Protein AF-A0A9E5V5S7-F1 (afdb_monomer)

Secondary structure (DSSP, 8-state):
---------EEEEEE-SSEEEEEEEETTEEEEEEEETTS-EEEEEE-HHHHHHH-HHHHHHHGGGS--SS-----------

Foldseek 3Di:
DDPPPPPQPFPDWDDDPFWIKTWHQDPVGIFIWIAGPVGHTPDGRDDLVRCCVVPVVVSVVCVVVDDDPPPPPPVDDPPDD

Sequence (81 aa):
MLIQVNEPIGITRLQMRDKVVLIKNESDGIKYSIKSQDGEVLSGNINEAELASKYPDLYQTIRPALASPNGAADMGIWAGM

Solvent-accessible surface area (backbone atoms only — not comparable to full-atom values): 5162 Å² total; per-residue (Å²): 136,82,81,74,75,76,66,75,68,49,80,40,74,50,79,54,99,68,33,32,39,38,33,30,71,47,101,92,43,65,30,36,30,38,22,36,71,90,62,51,75,78,42,73,77,35,44,66,70,53,37,45,72,78,35,48,72,56,37,67,62,45,56,81,73,52,79,61,92,62,86,68,74,78,86,68,80,86,88,78,130

Mean predicted aligned error: 11.94 Å

Radius of gyration: 14.86 Å; Cα contacts (8 Å, |Δi|>4): 91; chains: 1; bounding box: 26×51×30 Å

Nearest PDB structures (foldseek):
  4or8-assembly1_A  TM=6.580E-01  e=1.483E+00  Marburg virus - Musoke, Kenya, 1980
  4u2x-assembly3_C  TM=5.518E-01  e=2.433E+00  Ebola virus - Mayinga, Zaire, 1976
  7zjz-assembly1_A  TM=7.251E-01  e=4.247E+00  Serratia proteamaculans
  8rfb-assembly1_A  TM=7.164E-01  e=9.497E+00  Homo sapiens

pLDDT: mean 71.16, std 17.27, range [36.19, 89.69]

Structure (mmCIF, N/CA/C/O backbone):
data_AF-A0A9E5V5S7-F1
#
_entry.id   AF-A0A9E5V5S7-F1
#
loop_
_atom_site.group_PDB
_atom_site.id
_atom_site.type_symbol
_atom_site.label_atom_id
_atom_site.label_alt_id
_atom_site.label_comp_id
_atom_site.label_asym_id
_atom_site.label_entity_id
_atom_site.label_seq_id
_atom_site.pdbx_PDB_ins_code
_atom_site.Cartn_x
_atom_site.Cartn_y
_atom_site.Cartn_z
_atom_site.occupancy
_atom_site.B_iso_or_equiv
_atom_site.auth_seq_id
_atom_site.auth_comp_id
_atom_site.auth_asym_id
_atom_site.auth_atom_id
_atom_site.pdbx_PDB_model_num
ATOM 1 N N . MET A 1 1 ? -15.316 22.366 -21.753 1.00 40.03 1 MET A N 1
ATOM 2 C CA . MET A 1 1 ? -13.905 22.039 -21.468 1.00 40.03 1 MET A CA 1
ATOM 3 C C . MET A 1 1 ? -13.917 21.005 -20.354 1.00 40.03 1 MET A C 1
ATOM 5 O O . MET A 1 1 ? -14.193 21.361 -19.218 1.00 40.03 1 MET A O 1
ATOM 9 N N . LEU A 1 2 ? -13.802 19.718 -20.690 1.00 37.41 2 LEU A N 1
ATOM 10 C CA . LEU A 1 2 ? -13.754 18.657 -19.683 1.00 37.41 2 LEU A CA 1
ATOM 11 C C . LEU A 1 2 ? -12.331 18.642 -19.132 1.00 37.41 2 LEU A C 1
ATOM 13 O O . LEU A 1 2 ? -11.385 18.403 -19.879 1.00 37.41 2 LEU A O 1
ATOM 17 N N . ILE A 1 3 ? -12.176 18.978 -17.855 1.00 43.19 3 ILE A N 1
ATOM 18 C CA . ILE A 1 3 ? -10.897 18.867 -17.164 1.00 43.19 3 ILE A CA 1
ATOM 19 C C . ILE A 1 3 ? -10.656 17.366 -17.018 1.00 43.19 3 ILE A C 1
ATOM 21 O O . ILE A 1 3 ? -11.249 16.726 -16.153 1.00 43.19 3 ILE A O 1
ATOM 25 N N . GLN A 1 4 ? -9.847 16.784 -17.907 1.00 46.59 4 GLN A N 1
ATOM 26 C CA . GLN A 1 4 ? -9.249 15.484 -17.639 1.00 46.59 4 GLN A CA 1
ATOM 27 C C . GLN A 1 4 ? -8.378 15.675 -16.403 1.00 46.59 4 GLN A C 1
ATOM 29 O O . GLN A 1 4 ? -7.267 16.199 -16.480 1.00 46.59 4 GLN A O 1
ATOM 34 N N . VAL A 1 5 ? -8.917 15.306 -15.242 1.00 46.16 5 VAL A N 1
ATOM 35 C CA . VAL A 1 5 ? -8.105 15.029 -14.066 1.00 46.16 5 VAL A CA 1
ATOM 36 C C . VAL A 1 5 ? -7.216 13.884 -14.512 1.00 46.16 5 VAL A C 1
ATOM 38 O O . VAL A 1 5 ? -7.676 12.755 -14.656 1.00 46.16 5 VAL A O 1
ATOM 41 N N . ASN A 1 6 ? -5.978 14.211 -14.868 1.00 45.75 6 ASN A N 1
ATOM 42 C CA . ASN A 1 6 ? -4.970 13.235 -15.224 1.00 45.75 6 ASN A CA 1
ATOM 43 C C . ASN A 1 6 ? -4.636 12.521 -13.915 1.00 45.75 6 ASN A C 1
ATOM 45 O O . ASN A 1 6 ? -3.722 12.920 -13.192 1.00 45.75 6 ASN A O 1
ATOM 49 N N . GLU A 1 7 ? -5.487 11.564 -13.536 1.00 49.72 7 GLU A N 1
ATOM 50 C CA . GLU A 1 7 ? -5.242 10.688 -12.408 1.00 49.72 7 GLU A CA 1
ATOM 51 C C . GLU A 1 7 ? -3.840 10.131 -12.645 1.00 49.72 7 GLU A C 1
ATOM 53 O O . GLU A 1 7 ? -3.602 9.562 -13.715 1.00 49.72 7 GLU A O 1
ATOM 58 N N . PRO A 1 8 ? -2.878 10.387 -11.737 1.00 50.16 8 PRO A N 1
ATOM 59 C CA . PRO A 1 8 ? -1.529 9.872 -11.902 1.00 50.16 8 PRO A CA 1
ATOM 60 C C . PRO A 1 8 ? -1.698 8.387 -12.145 1.00 50.16 8 PRO A C 1
ATOM 62 O O . PRO A 1 8 ? -2.340 7.745 -11.311 1.00 50.16 8 PRO A O 1
ATOM 65 N N . ILE A 1 9 ? -1.242 7.917 -13.313 1.00 51.75 9 ILE A N 1
ATOM 66 C CA . ILE A 1 9 ? -1.514 6.576 -13.827 1.00 51.75 9 ILE A CA 1
ATOM 67 C C . ILE A 1 9 ? -1.016 5.612 -12.759 1.00 51.75 9 ILE A C 1
ATOM 69 O O . ILE A 1 9 ? 0.173 5.315 -12.645 1.00 51.75 9 ILE A O 1
ATOM 73 N N . GLY A 1 10 ? -1.934 5.221 -11.883 1.00 53.97 10 GLY A N 1
ATOM 74 C CA . GLY A 1 10 ? -1.652 4.290 -10.825 1.00 53.97 10 GLY A CA 1
ATOM 75 C C . GLY A 1 10 ? -1.436 2.988 -11.548 1.00 53.97 10 GLY A C 1
ATOM 76 O O . GLY A 1 10 ? -2.362 2.496 -12.189 1.00 53.97 10 GLY A O 1
ATOM 77 N N . ILE A 1 11 ? -0.228 2.441 -11.463 1.00 64.88 11 ILE A N 1
ATOM 78 C CA . ILE A 1 11 ? 0.030 1.091 -11.965 1.00 64.88 11 ILE A CA 1
ATOM 79 C C . ILE A 1 11 ? -0.983 0.140 -11.321 1.00 64.88 11 ILE A C 1
ATOM 81 O O . ILE A 1 11 ? -1.441 -0.815 -11.939 1.00 64.88 11 ILE A O 1
ATOM 85 N N . THR A 1 12 ? -1.342 0.404 -10.059 1.00 69.62 12 THR A N 1
ATOM 86 C CA . THR A 1 12 ? -2.286 -0.408 -9.300 1.00 69.62 12 THR A CA 1
ATOM 87 C C . THR A 1 12 ? -2.917 0.380 -8.156 1.00 69.62 12 THR A C 1
ATOM 89 O O . THR A 1 12 ? -2.274 1.198 -7.495 1.00 69.62 12 THR A O 1
ATOM 92 N N . ARG A 1 13 ? -4.192 0.087 -7.888 1.00 79.62 13 ARG A N 1
ATOM 93 C CA . ARG A 1 13 ? -4.898 0.478 -6.667 1.00 79.62 13 ARG A CA 1
ATOM 94 C C . ARG A 1 13 ? -5.295 -0.787 -5.916 1.00 79.62 13 ARG A C 1
ATOM 96 O O . ARG A 1 13 ? -6.086 -1.574 -6.420 1.00 79.62 13 ARG A O 1
ATOM 103 N N . LEU A 1 14 ? -4.784 -0.945 -4.702 1.00 79.81 14 LEU A N 1
ATOM 104 C CA . LEU A 1 14 ? -5.146 -2.031 -3.804 1.00 79.81 14 LEU A CA 1
ATOM 105 C C . LEU A 1 14 ? -6.158 -1.514 -2.782 1.00 79.81 14 LEU A C 1
ATOM 107 O O . LEU A 1 14 ? -5.844 -0.655 -1.957 1.00 79.81 14 LEU A O 1
ATOM 111 N N . GLN A 1 15 ? -7.390 -2.006 -2.863 1.00 81.00 15 GLN A N 1
ATOM 112 C CA . GLN A 1 15 ? -8.436 -1.676 -1.903 1.00 81.00 15 GLN A CA 1
ATOM 113 C C . GLN A 1 15 ? -8.502 -2.770 -0.842 1.00 81.00 15 GLN A C 1
ATOM 115 O O . GLN A 1 15 ? -8.796 -3.923 -1.139 1.00 81.00 15 GLN A O 1
ATOM 120 N N . MET A 1 16 ? -8.198 -2.392 0.392 1.00 80.00 16 MET A N 1
ATOM 121 C CA . MET A 1 16 ? -8.316 -3.236 1.572 1.00 80.00 16 MET A CA 1
ATOM 122 C C . MET A 1 16 ? -9.557 -2.842 2.372 1.00 80.00 16 MET A C 1
ATOM 124 O O . MET A 1 16 ? -10.179 -1.814 2.106 1.00 80.00 16 MET A O 1
ATOM 128 N N . ARG A 1 17 ? -9.889 -3.653 3.381 1.00 79.56 17 ARG A N 1
ATOM 129 C CA . ARG A 1 17 ? -11.062 -3.456 4.243 1.00 79.56 17 ARG A CA 1
ATOM 130 C C . ARG A 1 17 ? -11.062 -2.115 4.988 1.00 79.56 17 ARG A C 1
ATOM 132 O O . ARG A 1 17 ? -12.125 -1.561 5.221 1.00 79.56 17 ARG A O 1
ATOM 139 N N . ASP A 1 18 ? -9.885 -1.605 5.336 1.00 78.88 18 ASP A N 1
ATOM 140 C CA . ASP A 1 18 ? -9.749 -0.395 6.159 1.00 78.88 18 ASP A CA 1
ATOM 141 C C . ASP A 1 18 ? -8.971 0.723 5.448 1.00 78.88 18 ASP A C 1
ATOM 143 O O . ASP A 1 18 ? -8.908 1.858 5.924 1.00 78.88 18 ASP A O 1
ATOM 147 N N . LYS A 1 19 ? -8.315 0.413 4.322 1.00 83.06 19 LYS A N 1
ATOM 148 C CA . LYS A 1 19 ? -7.361 1.312 3.659 1.00 83.06 19 LYS A CA 1
ATOM 149 C C . LYS A 1 19 ? -7.355 1.119 2.152 1.00 83.06 19 LYS A C 1
ATOM 151 O O . LYS A 1 19 ? -7.622 0.043 1.631 1.00 83.06 19 LYS A O 1
ATOM 156 N N . VAL A 1 20 ? -6.966 2.166 1.444 1.00 86.25 20 VAL A N 1
ATOM 157 C CA . VAL A 1 20 ? -6.726 2.148 0.005 1.00 86.25 20 VAL A CA 1
ATOM 158 C C . VAL A 1 20 ? -5.267 2.492 -0.235 1.00 86.25 20 VAL A C 1
ATOM 160 O O . VAL A 1 20 ? -4.809 3.557 0.171 1.00 86.25 20 VAL A O 1
ATOM 163 N N . VAL A 1 21 ? -4.541 1.624 -0.930 1.00 86.38 21 VAL A N 1
ATOM 164 C CA . VAL A 1 21 ? -3.161 1.885 -1.337 1.00 86.38 21 VAL A CA 1
ATOM 165 C C . VAL A 1 21 ? -3.116 2.135 -2.834 1.00 86.38 21 VAL A C 1
ATOM 167 O O . VAL A 1 21 ? -3.589 1.329 -3.628 1.00 86.38 21 VAL A O 1
ATOM 170 N N . LEU A 1 22 ? -2.555 3.270 -3.230 1.00 86.50 22 LEU A N 1
ATOM 171 C CA . LEU A 1 22 ? -2.242 3.579 -4.617 1.00 86.50 22 LEU A CA 1
ATOM 172 C C . LEU A 1 22 ? -0.750 3.391 -4.849 1.00 86.50 22 LEU A C 1
ATOM 174 O O . LEU A 1 22 ? 0.067 3.937 -4.110 1.00 86.50 22 LEU A O 1
ATOM 178 N N . ILE A 1 23 ? -0.431 2.653 -5.902 1.00 83.81 23 ILE A N 1
ATOM 179 C CA . ILE A 1 23 ? 0.919 2.372 -6.371 1.00 83.81 23 ILE A CA 1
ATOM 180 C C . ILE A 1 23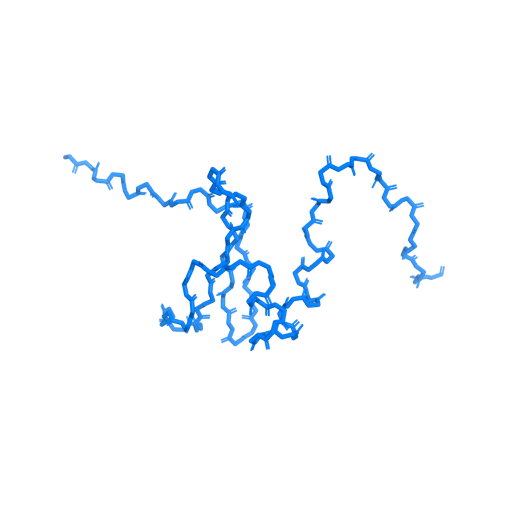 ? 1.094 3.117 -7.691 1.00 83.81 23 ILE A C 1
ATOM 182 O O . ILE A 1 23 ? 0.316 2.921 -8.628 1.00 83.81 23 ILE A O 1
ATOM 186 N N . LYS A 1 24 ? 2.093 3.992 -7.765 1.00 83.38 24 LYS A N 1
ATOM 187 C CA . LYS A 1 24 ? 2.366 4.847 -8.924 1.00 83.38 24 LYS A CA 1
ATOM 188 C C . LYS A 1 24 ? 3.759 4.569 -9.458 1.00 83.38 24 LYS A C 1
ATOM 190 O O . LYS A 1 24 ? 4.683 4.394 -8.666 1.00 83.38 24 LYS A O 1
ATOM 195 N N . ASN A 1 25 ? 3.899 4.560 -10.782 1.00 75.81 25 ASN A N 1
ATOM 196 C CA . ASN A 1 25 ? 5.212 4.635 -11.405 1.00 75.81 25 ASN A CA 1
ATOM 197 C C . ASN A 1 25 ? 5.546 6.107 -11.560 1.00 75.81 25 ASN A C 1
ATOM 199 O O . ASN A 1 25 ? 4.822 6.823 -12.247 1.00 75.81 25 ASN A O 1
ATOM 203 N N . GLU A 1 26 ? 6.617 6.547 -10.929 1.00 75.44 26 GLU A N 1
ATOM 204 C CA . GLU A 1 26 ? 7.188 7.865 -11.158 1.00 75.44 26 GLU A CA 1
ATOM 205 C C . GLU A 1 26 ? 8.574 7.678 -11.783 1.00 75.44 26 GLU A C 1
ATOM 207 O O . GLU A 1 26 ? 9.165 6.601 -11.707 1.00 75.44 26 GLU A O 1
ATOM 212 N N . SER A 1 27 ? 9.134 8.731 -12.376 1.00 74.81 27 SER A N 1
ATOM 213 C CA . SER A 1 27 ? 10.472 8.673 -12.992 1.00 74.81 27 SER A CA 1
ATOM 214 C C . SER A 1 27 ? 11.583 8.254 -12.012 1.00 74.81 27 SER A C 1
ATOM 216 O O . SER A 1 27 ? 12.634 7.788 -12.436 1.00 74.81 27 SER A O 1
ATOM 218 N N . ASP A 1 28 ? 11.338 8.415 -10.708 1.00 75.00 28 ASP A N 1
ATOM 219 C CA . ASP A 1 28 ? 12.219 8.063 -9.584 1.00 75.00 28 ASP A CA 1
ATOM 220 C C . ASP A 1 28 ? 11.944 6.647 -9.019 1.00 75.00 28 ASP A C 1
ATOM 222 O O . ASP A 1 28 ? 12.501 6.246 -8.000 1.00 75.00 28 ASP A O 1
ATOM 226 N N . GLY A 1 29 ? 11.051 5.883 -9.657 1.00 74.94 29 GLY A N 1
ATOM 227 C CA . GLY A 1 29 ? 10.644 4.540 -9.250 1.00 74.94 29 GLY A CA 1
ATOM 228 C C . GLY A 1 29 ? 9.230 4.473 -8.668 1.00 74.94 29 GLY A C 1
ATOM 229 O O . GLY A 1 29 ? 8.417 5.389 -8.803 1.00 74.94 29 GLY A O 1
ATOM 230 N N . ILE A 1 30 ? 8.919 3.348 -8.021 1.00 81.94 30 ILE A N 1
ATOM 231 C CA . ILE A 1 30 ? 7.580 3.085 -7.487 1.00 81.94 30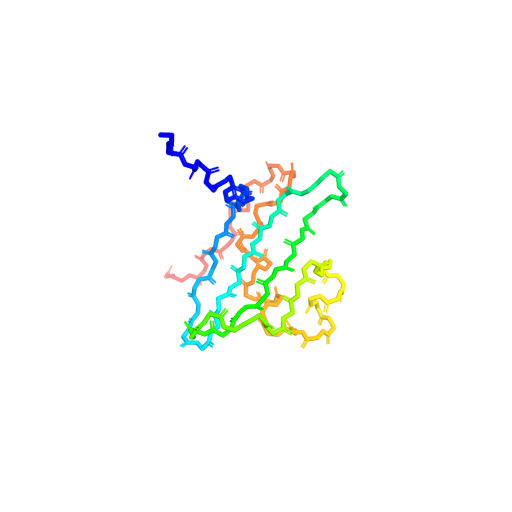 ILE A CA 1
ATOM 232 C C . ILE A 1 30 ? 7.328 3.943 -6.242 1.00 81.94 30 ILE A C 1
ATOM 234 O O . ILE A 1 30 ? 8.103 3.926 -5.281 1.00 81.94 30 ILE A O 1
ATOM 238 N N . LYS A 1 31 ? 6.208 4.668 -6.244 1.00 87.38 31 LYS A N 1
ATOM 239 C CA . LYS A 1 31 ? 5.729 5.464 -5.110 1.00 87.38 31 LYS A CA 1
ATOM 240 C C . LYS A 1 31 ? 4.397 4.939 -4.601 1.00 87.38 31 LYS A C 1
ATOM 242 O O . LYS A 1 31 ? 3.545 4.492 -5.371 1.00 87.38 31 LYS A O 1
ATOM 247 N N . TYR A 1 32 ? 4.198 5.068 -3.296 1.00 86.94 32 TYR A N 1
ATOM 248 C CA . TYR A 1 32 ? 3.013 4.591 -2.600 1.00 86.94 32 TYR A CA 1
ATOM 249 C C . TYR A 1 32 ? 2.249 5.749 -1.954 1.00 86.94 32 TYR A C 1
ATOM 251 O O . TYR A 1 32 ? 2.822 6.682 -1.383 1.00 86.94 32 TYR A O 1
ATOM 259 N N . SER A 1 33 ? 0.925 5.676 -2.023 1.00 88.44 33 SER A N 1
ATOM 260 C CA . SER A 1 33 ? 0.009 6.560 -1.307 1.00 88.44 33 SER A CA 1
ATOM 261 C C . SER A 1 33 ? -1.018 5.725 -0.559 1.00 88.44 33 SER A C 1
ATOM 263 O O . SER A 1 33 ? -1.768 4.978 -1.176 1.00 88.44 33 SER A O 1
ATOM 265 N N . ILE A 1 34 ? -1.081 5.885 0.757 1.00 88.56 34 ILE A N 1
ATOM 266 C CA . ILE A 1 34 ? -2.030 5.210 1.635 1.00 88.56 34 ILE A CA 1
ATOM 267 C C . ILE A 1 34 ? -3.134 6.193 1.995 1.00 88.56 34 ILE A C 1
ATOM 269 O O . ILE A 1 34 ? -2.878 7.295 2.485 1.00 88.56 34 ILE A O 1
ATOM 273 N N . LYS A 1 35 ? -4.369 5.770 1.765 1.00 89.69 35 LYS A N 1
ATOM 274 C CA . LYS A 1 35 ? -5.580 6.488 2.133 1.00 89.69 35 LYS A CA 1
ATOM 275 C C . LYS A 1 35 ? -6.438 5.636 3.064 1.00 89.69 35 LYS A C 1
ATOM 277 O O . LYS A 1 35 ? -6.388 4.408 3.003 1.00 89.69 35 LYS A O 1
ATOM 282 N N . SER A 1 36 ? -7.228 6.283 3.906 1.00 86.00 36 SER A N 1
ATOM 283 C CA . SER A 1 36 ? -8.364 5.660 4.581 1.00 86.00 36 SER A CA 1
ATOM 284 C C . SER A 1 36 ? -9.447 5.295 3.559 1.00 86.00 36 SER A C 1
ATOM 286 O O . SER A 1 36 ? -9.453 5.814 2.437 1.00 86.00 36 SER A O 1
ATOM 288 N 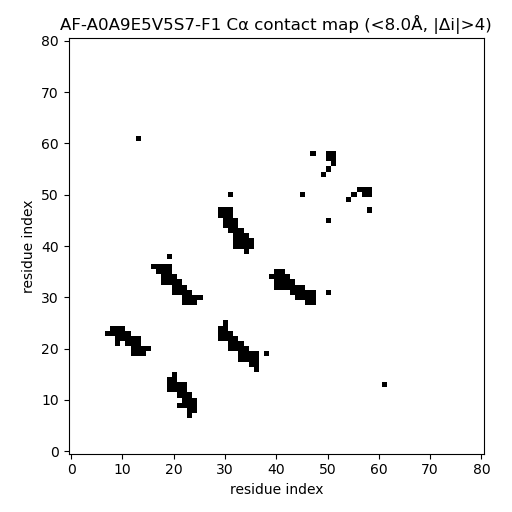N . GLN A 1 37 ? -10.374 4.416 3.936 1.00 80.75 37 GLN A N 1
ATOM 289 C CA . GLN A 1 37 ? -11.528 4.082 3.101 1.00 80.75 37 GLN A CA 1
ATOM 290 C C . GLN A 1 37 ? -12.400 5.314 2.790 1.00 80.75 37 GLN A C 1
ATOM 292 O O . GLN A 1 37 ? -12.889 5.436 1.670 1.00 80.75 37 GLN A O 1
ATOM 297 N N . ASP A 1 38 ? -12.495 6.263 3.725 1.00 79.81 38 ASP A N 1
ATOM 298 C CA . ASP A 1 38 ? -13.170 7.561 3.553 1.00 79.81 38 ASP A CA 1
ATOM 299 C C . ASP A 1 38 ? -12.424 8.538 2.623 1.00 79.81 38 ASP A C 1
ATOM 301 O O . ASP A 1 38 ? -12.900 9.633 2.338 1.00 79.81 38 ASP A O 1
ATOM 305 N N . GLY A 1 39 ? -11.247 8.154 2.120 1.00 77.06 39 GLY A N 1
ATOM 306 C CA . GLY A 1 39 ? -10.464 8.949 1.172 1.00 77.06 39 GLY A CA 1
ATOM 307 C C . GLY A 1 39 ? -9.439 9.889 1.809 1.00 77.06 39 GLY A C 1
ATOM 308 O O . GLY A 1 39 ? -8.672 10.518 1.077 1.00 77.06 39 GLY A O 1
ATOM 309 N N . GLU A 1 40 ? -9.364 9.941 3.141 1.00 85.44 40 GLU A N 1
ATOM 310 C CA . GLU A 1 40 ? -8.339 10.698 3.865 1.00 85.44 40 GLU A CA 1
ATOM 311 C C . GLU A 1 40 ? -6.935 10.172 3.539 1.00 85.44 40 GLU A C 1
ATOM 313 O O . GLU A 1 40 ? -6.687 8.969 3.597 1.00 85.44 40 GLU A O 1
ATOM 318 N N . VAL A 1 41 ? -5.996 11.053 3.187 1.00 86.06 41 VAL A N 1
ATOM 319 C CA . VAL A 1 41 ? -4.617 10.658 2.870 1.00 86.06 41 VAL A CA 1
ATOM 320 C C . VAL A 1 41 ? -3.827 10.491 4.165 1.00 86.06 41 VAL A C 1
ATOM 322 O O . VAL A 1 41 ? -3.422 11.472 4.774 1.00 86.06 41 VAL A O 1
ATOM 325 N N . LEU A 1 42 ? -3.556 9.242 4.545 1.00 86.56 42 LEU A N 1
ATOM 326 C CA . LEU A 1 42 ? -2.746 8.916 5.723 1.00 86.56 42 LEU A CA 1
ATOM 327 C C . LEU A 1 42 ? -1.251 9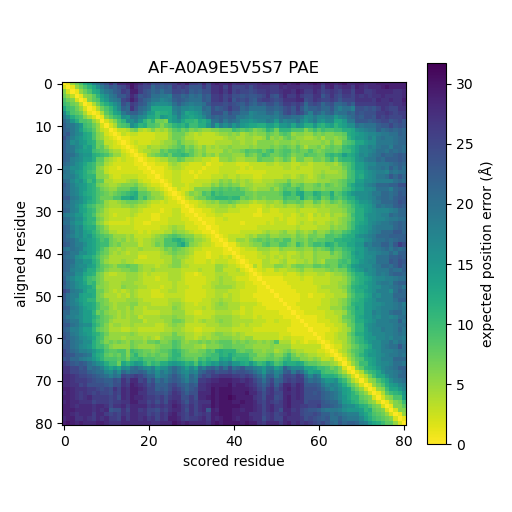.099 5.442 1.00 86.56 42 LEU A C 1
ATOM 329 O O . LEU A 1 42 ? -0.477 9.502 6.306 1.00 86.56 42 LEU A O 1
ATOM 333 N N . SER A 1 43 ? -0.809 8.768 4.228 1.00 86.00 43 SER A N 1
ATOM 334 C CA . SER A 1 43 ? 0.579 8.956 3.797 1.00 86.00 43 SER A C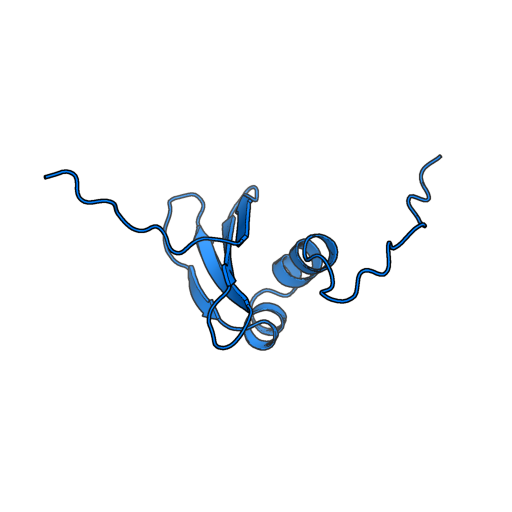A 1
ATOM 335 C C . SER A 1 43 ? 0.657 9.067 2.281 1.00 86.00 43 SER A C 1
ATOM 337 O O . SER A 1 43 ? 0.032 8.292 1.559 1.00 86.00 43 SER A O 1
ATOM 339 N N . GLY A 1 44 ? 1.426 10.030 1.780 1.00 86.19 44 GLY A N 1
ATOM 340 C CA . GLY A 1 44 ? 1.537 10.315 0.352 1.00 86.19 44 GLY A CA 1
ATOM 341 C C . GLY A 1 44 ? 2.977 10.277 -0.141 1.00 86.19 44 GLY A C 1
ATOM 342 O O . GLY A 1 44 ? 3.869 10.759 0.546 1.00 86.19 44 GLY A O 1
ATOM 343 N N . ASN A 1 45 ? 3.171 9.750 -1.353 1.00 84.38 45 ASN A N 1
ATOM 344 C CA . ASN A 1 45 ? 4.438 9.771 -2.084 1.00 84.38 45 ASN A CA 1
ATOM 345 C C . ASN A 1 45 ? 5.620 9.138 -1.326 1.00 84.38 45 ASN A C 1
ATOM 347 O O . ASN A 1 45 ? 6.751 9.616 -1.402 1.00 84.38 45 ASN A O 1
ATOM 351 N N . ILE A 1 46 ? 5.351 8.071 -0.572 1.00 88.75 46 ILE A N 1
ATOM 352 C CA . ILE A 1 46 ? 6.391 7.346 0.158 1.00 88.75 46 ILE A CA 1
ATOM 353 C C . ILE A 1 46 ? 7.052 6.309 -0.753 1.00 88.75 46 ILE A C 1
ATOM 355 O O . ILE A 1 46 ? 6.428 5.804 -1.688 1.00 88.75 46 ILE A O 1
ATOM 359 N N . ASN A 1 47 ? 8.319 6.001 -0.492 1.00 87.62 47 ASN A N 1
ATOM 360 C CA . ASN A 1 47 ? 9.041 4.936 -1.187 1.00 87.62 47 ASN A CA 1
ATOM 361 C C . ASN A 1 47 ? 8.819 3.578 -0.493 1.00 87.62 47 ASN A C 1
ATOM 363 O O . ASN A 1 47 ? 8.145 3.489 0.534 1.00 87.62 47 ASN A O 1
ATOM 367 N N . GLU A 1 48 ? 9.387 2.516 -1.057 1.00 83.75 48 GLU A N 1
ATOM 368 C CA . GLU A 1 48 ? 9.248 1.161 -0.517 1.00 83.75 48 GLU A CA 1
ATOM 369 C C . GLU A 1 48 ? 9.826 1.005 0.899 1.00 83.75 48 GLU A C 1
ATOM 371 O O . GLU A 1 48 ? 9.196 0.378 1.747 1.00 83.75 48 GLU A O 1
ATOM 376 N N . ALA A 1 49 ? 10.976 1.618 1.191 1.00 86.62 49 ALA A N 1
ATOM 377 C CA . ALA A 1 49 ? 11.600 1.549 2.515 1.00 86.62 49 ALA A CA 1
ATOM 378 C C . ALA A 1 49 ? 10.737 2.227 3.597 1.00 86.62 49 ALA A C 1
ATOM 380 O O . ALA A 1 49 ? 10.573 1.708 4.704 1.00 86.62 49 ALA A O 1
ATOM 381 N N . GLU A 1 50 ? 10.133 3.365 3.255 1.00 88.94 50 GLU A N 1
ATOM 382 C CA . GLU A 1 50 ? 9.188 4.090 4.102 1.00 88.94 50 GLU A CA 1
ATOM 383 C C . GLU A 1 50 ? 7.885 3.302 4.287 1.00 88.94 50 GLU A C 1
ATOM 385 O O . GLU A 1 50 ? 7.342 3.268 5.392 1.00 88.94 50 GLU A O 1
ATOM 390 N N . LEU A 1 51 ? 7.394 2.637 3.233 1.00 87.56 51 LEU A N 1
ATOM 391 C CA . LEU A 1 51 ? 6.235 1.747 3.312 1.00 87.56 51 LEU A CA 1
ATOM 392 C C . LEU A 1 51 ? 6.520 0.565 4.248 1.00 87.56 51 LEU A C 1
ATOM 394 O O . LEU A 1 51 ? 5.712 0.296 5.130 1.00 87.56 51 LEU A O 1
ATOM 398 N N . ALA A 1 52 ? 7.673 -0.091 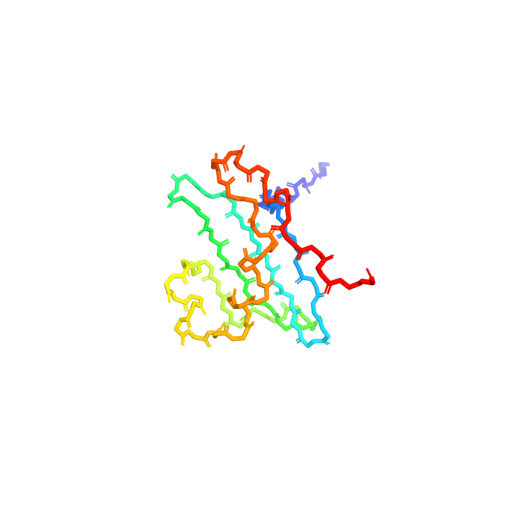4.109 1.00 86.50 52 ALA A N 1
ATOM 399 C CA . ALA A 1 52 ? 8.079 -1.209 4.959 1.00 86.50 52 ALA A CA 1
ATOM 400 C C . ALA A 1 52 ? 8.272 -0.798 6.428 1.00 86.50 52 ALA A C 1
ATOM 402 O O . ALA A 1 52 ? 7.960 -1.577 7.325 1.00 86.50 52 ALA A O 1
ATOM 403 N N . SER A 1 53 ? 8.743 0.428 6.678 1.00 88.25 53 SER A N 1
ATOM 404 C CA . SER A 1 53 ? 8.967 0.933 8.039 1.00 88.25 53 SER A CA 1
ATOM 405 C C . SER A 1 53 ? 7.680 1.396 8.726 1.00 88.25 53 SER A C 1
ATOM 407 O O . SER A 1 53 ? 7.484 1.124 9.907 1.00 88.25 53 SER A O 1
ATOM 409 N N . LYS A 1 54 ? 6.798 2.109 8.011 1.00 87.06 54 LYS A N 1
ATOM 410 C CA . LYS A 1 54 ? 5.575 2.702 8.590 1.00 87.06 54 LYS A CA 1
ATOM 411 C C . LYS A 1 54 ? 4.362 1.782 8.516 1.00 87.06 54 LYS A C 1
ATOM 413 O O . LYS A 1 54 ? 3.462 1.892 9.342 1.00 87.06 54 LYS A O 1
ATOM 418 N N . TYR A 1 55 ? 4.328 0.902 7.519 1.00 87.81 55 TYR A N 1
ATOM 419 C CA . TYR A 1 55 ? 3.203 0.020 7.231 1.00 87.81 55 TYR A CA 1
ATOM 420 C C . TYR A 1 55 ? 3.689 -1.391 6.845 1.00 87.81 55 TYR A C 1
ATOM 42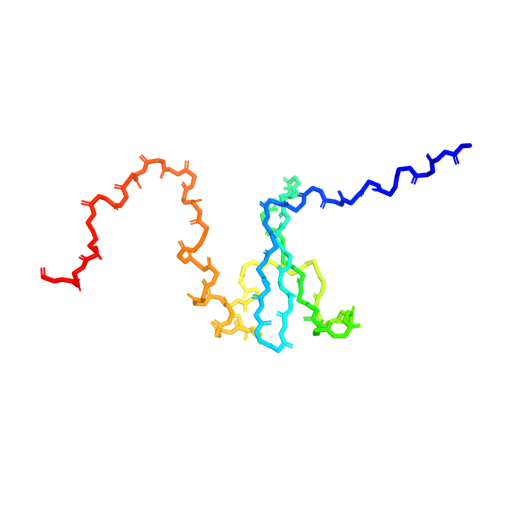2 O O . TYR A 1 55 ? 3.442 -1.836 5.717 1.00 87.81 55 TYR A O 1
ATOM 430 N N . PRO A 1 56 ? 4.364 -2.115 7.758 1.00 85.44 56 PRO A N 1
ATOM 431 C CA . PRO A 1 56 ? 4.921 -3.438 7.469 1.00 85.44 56 PRO A CA 1
ATOM 432 C C . PRO A 1 56 ? 3.859 -4.437 6.978 1.00 85.44 56 PRO A C 1
ATOM 434 O O . PRO A 1 56 ? 4.120 -5.182 6.034 1.00 85.44 56 PRO A O 1
ATOM 437 N N . ASP A 1 57 ? 2.639 -4.393 7.524 1.00 83.25 57 ASP A N 1
ATOM 438 C CA . ASP A 1 57 ? 1.506 -5.219 7.079 1.00 83.25 57 ASP A CA 1
ATOM 439 C C . ASP A 1 57 ? 1.101 -4.945 5.620 1.00 83.25 57 ASP A C 1
ATOM 441 O O . ASP A 1 57 ? 0.842 -5.864 4.834 1.00 83.25 57 ASP A O 1
ATOM 445 N N . LEU A 1 58 ? 1.077 -3.665 5.223 1.00 82.81 58 LEU A N 1
ATOM 446 C CA . LEU A 1 58 ? 0.768 -3.278 3.844 1.00 82.81 58 LEU A CA 1
ATOM 447 C C . LEU A 1 58 ? 1.886 -3.720 2.908 1.00 82.81 58 LEU A C 1
ATOM 449 O O . LEU A 1 58 ? 1.607 -4.256 1.839 1.00 82.81 58 LEU A O 1
ATOM 453 N N . TYR A 1 59 ? 3.140 -3.537 3.319 1.00 84.75 59 TYR A N 1
ATOM 454 C CA . TYR A 1 59 ? 4.297 -3.968 2.549 1.00 84.75 59 TYR A CA 1
ATOM 455 C C . TYR A 1 59 ? 4.268 -5.479 2.279 1.00 84.75 59 TYR A C 1
ATOM 457 O O . TYR A 1 59 ? 4.413 -5.890 1.130 1.00 84.75 59 TYR A O 1
ATOM 465 N N . GLN A 1 60 ? 3.983 -6.306 3.291 1.00 82.81 60 GLN A N 1
ATOM 466 C CA . GLN A 1 60 ? 3.854 -7.758 3.116 1.00 82.81 60 GLN A CA 1
ATOM 467 C C . GLN A 1 60 ? 2.720 -8.155 2.165 1.00 82.81 60 GLN A C 1
ATOM 469 O O . GLN A 1 60 ? 2.861 -9.128 1.427 1.00 82.81 60 GLN A O 1
ATOM 474 N N . THR A 1 61 ? 1.625 -7.394 2.145 1.00 80.19 61 THR A N 1
ATOM 475 C CA . THR A 1 61 ? 0.477 -7.658 1.264 1.00 80.19 61 THR A CA 1
ATOM 476 C C . THR A 1 61 ? 0.730 -7.202 -0.176 1.00 80.19 61 THR A C 1
ATOM 478 O O . THR A 1 61 ? 0.300 -7.852 -1.125 1.00 80.19 61 THR A O 1
ATOM 481 N N . ILE A 1 62 ? 1.427 -6.078 -0.355 1.00 78.44 62 ILE A N 1
ATOM 482 C CA . ILE A 1 62 ? 1.680 -5.474 -1.669 1.00 78.44 62 ILE A CA 1
ATOM 483 C C . ILE A 1 62 ? 2.829 -6.172 -2.392 1.00 78.44 62 ILE A C 1
ATOM 485 O O . ILE A 1 62 ? 2.756 -6.359 -3.601 1.00 78.44 62 ILE A O 1
ATOM 489 N N . ARG A 1 63 ? 3.870 -6.590 -1.667 1.00 76.62 63 ARG A N 1
ATOM 490 C CA . ARG A 1 63 ? 5.057 -7.245 -2.229 1.00 76.62 63 ARG A CA 1
ATOM 491 C C . ARG A 1 63 ? 4.748 -8.405 -3.193 1.00 76.62 63 ARG A C 1
ATOM 493 O O . ARG A 1 63 ? 5.329 -8.396 -4.271 1.00 76.62 63 ARG A O 1
ATOM 500 N N . PRO A 1 64 ? 3.853 -9.366 -2.886 1.00 72.00 64 PRO A N 1
ATOM 501 C CA . PRO A 1 64 ? 3.499 -10.424 -3.836 1.00 72.00 64 PRO A CA 1
ATOM 502 C C . PRO A 1 64 ? 2.650 -9.932 -5.020 1.00 72.00 64 PRO A C 1
ATOM 504 O O . PRO A 1 64 ? 2.616 -10.589 -6.054 1.00 72.00 64 PRO A O 1
ATOM 507 N N . ALA A 1 65 ? 1.965 -8.790 -4.891 1.00 67.44 65 ALA A N 1
ATOM 508 C CA . ALA A 1 65 ? 1.184 -8.184 -5.971 1.00 67.44 65 ALA A CA 1
ATOM 509 C C . ALA A 1 65 ? 2.042 -7.344 -6.938 1.00 67.44 65 ALA A C 1
ATOM 511 O O . ALA A 1 65 ? 1.589 -7.008 -8.032 1.00 67.44 65 ALA A O 1
ATOM 512 N N . LEU A 1 66 ? 3.273 -6.994 -6.552 1.00 67.19 66 LEU A N 1
ATOM 513 C CA . LEU A 1 66 ? 4.225 -6.321 -7.427 1.00 67.19 66 LEU A CA 1
ATOM 514 C C . LEU A 1 66 ? 4.878 -7.353 -8.347 1.00 67.19 66 LEU A C 1
ATOM 516 O O . LEU A 1 66 ? 5.655 -8.200 -7.908 1.00 67.19 66 LEU A O 1
ATOM 520 N N . ALA A 1 67 ? 4.590 -7.262 -9.645 1.00 61.78 67 ALA A N 1
ATOM 521 C CA . ALA A 1 67 ? 5.333 -8.018 -10.641 1.00 61.78 67 ALA A CA 1
ATOM 522 C C . ALA A 1 67 ? 6.808 -7.589 -10.591 1.00 61.78 67 ALA A C 1
ATOM 524 O O . ALA A 1 67 ? 7.129 -6.412 -10.774 1.00 61.78 67 ALA A O 1
ATOM 525 N N . SER A 1 68 ? 7.707 -8.539 -10.329 1.00 54.38 68 SER A N 1
ATOM 526 C CA . SER A 1 68 ? 9.145 -8.279 -10.404 1.00 54.38 68 SER A CA 1
ATOM 527 C C . SER A 1 68 ? 9.499 -7.845 -11.836 1.00 54.38 68 SER A C 1
ATOM 529 O O . SER A 1 68 ? 9.067 -8.504 -12.783 1.00 54.38 68 SER A O 1
ATOM 531 N N . PRO A 1 69 ? 10.291 -6.772 -12.041 1.00 50.50 69 PRO A N 1
ATOM 532 C CA . PRO A 1 69 ? 10.664 -6.308 -13.383 1.00 50.50 69 PRO A CA 1
ATOM 533 C C . PRO A 1 69 ? 11.551 -7.306 -14.145 1.00 50.50 69 PRO A C 1
ATOM 535 O O . PRO A 1 69 ? 11.735 -7.173 -15.352 1.00 50.50 69 PRO A O 1
ATOM 538 N N . ASN A 1 70 ? 12.056 -8.337 -13.468 1.00 43.34 70 ASN A N 1
ATOM 539 C CA . ASN A 1 70 ? 12.607 -9.512 -14.118 1.00 43.34 70 ASN A CA 1
ATOM 540 C C . ASN A 1 70 ? 11.489 -10.538 -14.246 1.00 43.34 70 ASN A C 1
ATOM 542 O O . ASN A 1 70 ? 11.046 -11.070 -13.232 1.00 43.34 70 ASN A O 1
ATOM 546 N N . GLY A 1 71 ? 11.063 -10.816 -15.479 1.00 43.78 71 GLY A N 1
ATOM 547 C CA . GLY A 1 71 ? 10.107 -11.864 -15.839 1.00 43.78 71 GLY A CA 1
ATOM 548 C C . GLY A 1 71 ? 10.584 -13.284 -15.512 1.00 43.78 71 GLY A C 1
ATOM 549 O O . GLY A 1 71 ? 10.607 -14.148 -16.381 1.00 43.78 71 GLY A O 1
ATOM 550 N N . ALA A 1 72 ? 10.953 -13.544 -14.263 1.00 41.84 72 ALA A N 1
ATOM 551 C CA . ALA A 1 72 ? 10.880 -14.866 -13.691 1.00 41.84 72 ALA A CA 1
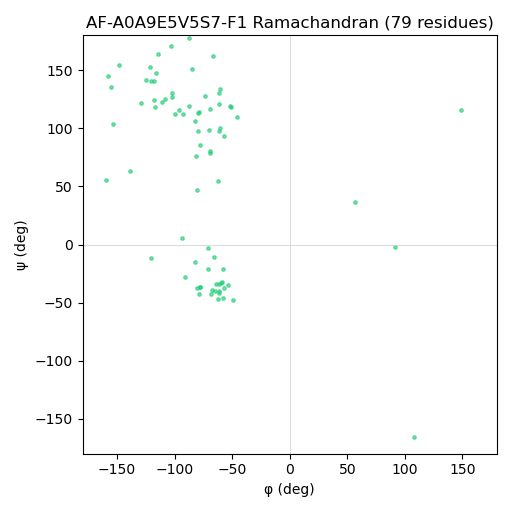ATOM 552 C C . ALA A 1 72 ? 9.416 -15.062 -13.309 1.00 41.84 72 ALA A C 1
ATOM 554 O O . ALA A 1 72 ? 8.942 -14.572 -12.285 1.00 41.84 72 ALA A O 1
ATOM 555 N N . ALA A 1 73 ? 8.685 -15.737 -14.192 1.00 43.12 73 ALA A N 1
ATOM 556 C CA . ALA A 1 73 ? 7.521 -16.484 -13.774 1.00 43.12 73 ALA A CA 1
ATOM 557 C C . ALA A 1 73 ? 7.923 -17.284 -12.527 1.00 43.12 73 ALA A C 1
ATOM 559 O O . ALA A 1 73 ? 8.731 -18.209 -12.618 1.00 43.12 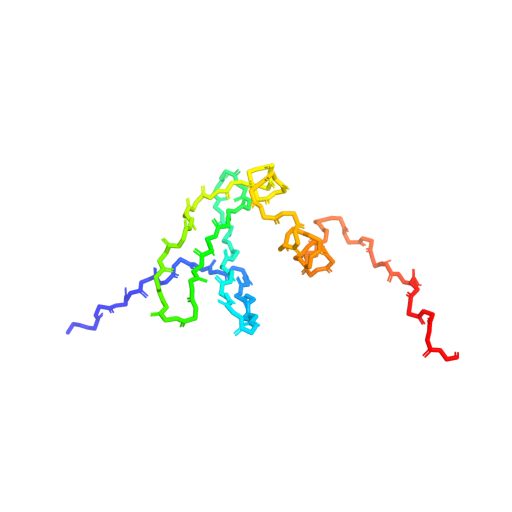73 ALA A O 1
ATOM 560 N N . ASP A 1 74 ? 7.392 -16.899 -11.369 1.00 44.84 74 ASP A N 1
ATOM 561 C CA . ASP A 1 74 ? 7.378 -17.744 -10.183 1.00 44.84 74 ASP A CA 1
ATOM 562 C C . ASP A 1 74 ? 6.406 -18.889 -10.503 1.00 44.84 74 ASP A C 1
ATOM 564 O O . ASP A 1 74 ? 5.208 -18.861 -10.225 1.00 44.84 74 ASP A O 1
ATOM 568 N N . MET A 1 75 ? 6.913 -19.847 -11.279 1.00 49.53 75 MET A N 1
ATOM 569 C CA . MET A 1 75 ? 6.200 -21.008 -11.799 1.00 49.53 75 MET A CA 1
ATOM 570 C C . MET A 1 75 ? 6.115 -22.104 -10.726 1.00 49.53 75 MET A C 1
ATOM 572 O O . MET A 1 75 ? 6.390 -23.274 -10.975 1.00 49.53 75 MET A O 1
ATOM 576 N N . GLY A 1 76 ? 5.738 -21.722 -9.511 1.00 48.56 76 GLY A N 1
ATOM 577 C CA . GLY A 1 76 ? 5.612 -22.609 -8.361 1.00 48.56 76 GLY A CA 1
ATOM 578 C C . GLY A 1 76 ? 5.934 -21.810 -7.110 1.00 48.56 76 GLY A C 1
ATOM 579 O O . GLY A 1 76 ? 7.060 -21.380 -6.943 1.00 48.56 76 GLY A O 1
ATOM 580 N N . ILE A 1 77 ? 5.009 -21.593 -6.184 1.00 45.19 77 ILE A N 1
ATOM 581 C CA . ILE A 1 77 ? 4.245 -22.644 -5.520 1.00 45.19 77 ILE A CA 1
ATOM 582 C C . ILE A 1 77 ? 2.897 -22.067 -5.050 1.00 45.19 77 ILE A C 1
ATOM 584 O O . ILE A 1 77 ? 2.807 -21.415 -4.014 1.00 45.19 77 ILE A O 1
ATOM 588 N N . TRP A 1 78 ? 1.819 -22.376 -5.775 1.00 46.56 78 TRP A N 1
ATOM 589 C CA . TRP A 1 78 ? 0.496 -22.527 -5.162 1.00 46.56 78 TRP A CA 1
ATOM 590 C C . TRP A 1 78 ? 0.444 -23.945 -4.570 1.00 46.56 78 TRP A C 1
ATOM 592 O O . TRP A 1 78 ? -0.114 -24.855 -5.175 1.00 46.56 78 TRP A O 1
ATOM 602 N N . ALA A 1 79 ? 1.097 -24.176 -3.424 1.00 46.81 79 ALA A N 1
ATOM 603 C CA . ALA A 1 79 ? 0.926 -25.421 -2.669 1.00 46.81 79 ALA A CA 1
ATOM 604 C C . ALA A 1 79 ? -0.389 -25.326 -1.900 1.00 46.81 79 ALA A C 1
ATOM 606 O O . ALA A 1 79 ? -0.438 -24.892 -0.751 1.00 46.81 79 ALA A O 1
ATOM 607 N N . GLY A 1 80 ? -1.460 -25.698 -2.585 1.00 49.34 80 GLY A N 1
ATOM 608 C CA . GLY A 1 80 ? -2.797 -25.749 -2.029 1.00 49.34 80 GLY A CA 1
ATOM 609 C C . GLY A 1 80 ? -3.701 -26.657 -2.846 1.00 49.34 80 GLY A C 1
ATOM 610 O O . GLY A 1 80 ? -4.715 -26.170 -3.329 1.00 49.34 80 GLY A O 1
ATOM 611 N N . MET A 1 81 ? -3.301 -27.922 -3.036 1.00 36.19 81 MET A N 1
ATOM 612 C CA . MET A 1 81 ? -4.154 -29.128 -3.088 1.00 36.19 81 MET A CA 1
ATOM 613 C C . MET A 1 81 ? -3.349 -30.365 -3.471 1.00 36.19 81 MET A C 1
ATOM 615 O O . MET A 1 81 ? -2.541 -30.274 -4.420 1.00 36.19 81 MET A O 1
#